Protein AF-A0A959C7K2-F1 (afdb_monomer_lite)

Foldseek 3Di:
DVVVVVVVVVVVVVVVVVVVVVVVVVVVVVVVVVVVVVVVVVVVVVVVVVVVVVVVVVVVVVVVVVVVVVVLVVCCCVLQVVLVVLLVVLVVQLVVCVPVPVSNVVSVVVNVVSVVSNVVVVVVSVCVVDPVCCVPPNDVSVVVVVQVVCVVVDVDDDDDDDDDPDD

pLDDT: mean 87.04, std 10.36, range [43.12, 97.25]

Radius of gyration: 40.92 Å; chains: 1; bounding box: 72×41×132 Å

Sequence (167 aa):
MDGSIQQNEILMVITVGIIVMMTLALALVLFFYFSQKKFQNERLKAQEREIKHQEQLLFSTIVAQEKERERIAKDLHDSIGSKLNVINLGLHRVEKAGKDVPAIQETTGEIFSVISDTIATTRRISHDLLPPTLANFGLQAALEEFCEGFRRTDSLELAFEMMQQDP

Secondary structure (DSSP, 8-state):
-HHHHHHHHHHHHHHHHHHHHHHHHHHHHHHHHHHHHHHHHHHHHHHHHHHHHHHHHHHHHHHHHHHHHHHHHHHHIIIIIHHHHHHHHHHHHHHHHTT-HHHHHHHHHHHHHHHHHHHHHHHHHHHHHS-HHHHHHHHHHHHHHHHHHHHHHS-------------

Structure (mmCIF, N/CA/C/O backbone):
data_AF-A0A959C7K2-F1
#
_entry.id   AF-A0A959C7K2-F1
#
loop_
_atom_site.group_PDB
_atom_site.id
_atom_site.type_symbol
_atom_site.label_atom_id
_atom_site.label_alt_id
_atom_site.label_comp_id
_atom_site.label_asym_id
_atom_site.label_entity_id
_atom_site.label_seq_id
_atom_site.pdbx_PDB_ins_code
_atom_site.Cartn_x
_atom_site.Cartn_y
_atom_site.Cartn_z
_atom_site.occupancy
_atom_site.B_iso_or_equiv
_atom_site.auth_seq_id
_atom_site.auth_comp_id
_atom_site.auth_asym_id
_atom_site.auth_atom_id
_atom_site.pdbx_PDB_model_num
ATOM 1 N N . MET A 1 1 ? 48.940 15.554 -81.615 1.00 60.22 1 MET A N 1
ATOM 2 C CA . MET A 1 1 ? 47.836 16.283 -80.951 1.00 60.22 1 MET A CA 1
ATOM 3 C C . MET A 1 1 ? 46.764 15.348 -80.385 1.00 60.22 1 MET A C 1
ATOM 5 O O . MET A 1 1 ? 46.155 15.741 -79.404 1.00 60.22 1 MET A O 1
ATOM 9 N N . ASP A 1 2 ? 46.593 14.114 -80.885 1.00 62.53 2 ASP A N 1
ATOM 10 C CA . ASP A 1 2 ? 45.610 13.154 -80.330 1.00 62.53 2 ASP A CA 1
ATOM 11 C C . ASP A 1 2 ? 45.913 12.642 -78.911 1.00 62.53 2 ASP A C 1
ATOM 13 O O . ASP A 1 2 ? 45.007 12.524 -78.090 1.00 62.53 2 ASP A O 1
ATOM 17 N N . GLY A 1 3 ? 47.184 12.388 -78.573 1.00 66.12 3 GLY A N 1
ATOM 18 C CA . GLY A 1 3 ? 47.541 11.793 -77.276 1.00 66.12 3 GLY A CA 1
ATOM 19 C C . GLY A 1 3 ? 47.167 12.640 -76.049 1.00 66.12 3 GLY A C 1
ATOM 20 O O . GLY A 1 3 ? 46.833 12.087 -75.007 1.00 66.12 3 GLY A O 1
ATOM 21 N N . SER A 1 4 ? 47.166 13.974 -76.162 1.00 69.62 4 SER A N 1
ATOM 22 C CA . SER A 1 4 ? 46.753 14.878 -75.074 1.00 69.62 4 SER A CA 1
ATOM 23 C C . SER A 1 4 ? 45.232 14.975 -74.917 1.00 69.62 4 SER A C 1
ATOM 25 O O . SER A 1 4 ? 44.749 15.200 -73.811 1.00 69.62 4 SER A O 1
ATOM 27 N N . ILE A 1 5 ? 44.473 14.789 -76.003 1.00 72.56 5 ILE A N 1
ATOM 28 C CA . ILE A 1 5 ? 43.002 14.774 -75.967 1.00 72.56 5 ILE A CA 1
ATOM 29 C C . ILE A 1 5 ? 42.531 13.473 -75.302 1.00 72.56 5 ILE A C 1
ATOM 31 O O . ILE A 1 5 ? 41.727 13.514 -74.374 1.00 72.56 5 ILE A O 1
ATOM 35 N N . GLN A 1 6 ? 43.136 12.341 -75.675 1.00 81.50 6 GLN A N 1
ATOM 36 C CA . GLN A 1 6 ? 42.822 11.032 -75.098 1.00 81.50 6 GLN A CA 1
ATOM 37 C C . GLN A 1 6 ? 43.181 10.931 -73.600 1.00 81.50 6 GLN A C 1
ATOM 39 O O . GLN A 1 6 ? 42.464 10.293 -72.832 1.00 81.50 6 GLN A O 1
ATOM 44 N N . GLN A 1 7 ? 44.251 11.597 -73.143 1.00 84.62 7 GLN A N 1
ATOM 45 C CA . GLN A 1 7 ? 44.602 11.652 -71.714 1.00 84.62 7 GLN A CA 1
ATOM 46 C C . GLN A 1 7 ? 43.603 12.463 -70.869 1.00 84.62 7 GLN A C 1
ATOM 48 O O . GLN A 1 7 ? 43.294 12.061 -69.745 1.00 84.62 7 GLN A O 1
ATOM 53 N N . ASN A 1 8 ? 43.062 13.566 -71.395 1.00 85.00 8 ASN A N 1
ATOM 54 C CA . ASN A 1 8 ? 42.078 14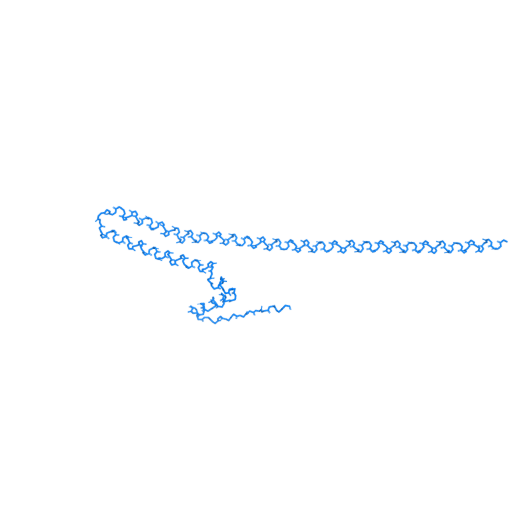.379 -70.674 1.00 85.00 8 ASN A CA 1
ATOM 55 C C . ASN A 1 8 ? 40.728 13.665 -70.509 1.00 85.00 8 ASN A C 1
ATOM 57 O O . ASN A 1 8 ? 40.102 13.799 -69.457 1.00 85.00 8 ASN A O 1
ATOM 61 N N . GLU A 1 9 ? 40.296 12.875 -71.497 1.00 86.94 9 GLU A N 1
ATOM 62 C CA . GLU A 1 9 ? 39.082 12.054 -71.379 1.00 86.94 9 GLU A CA 1
ATOM 63 C C . GLU A 1 9 ? 39.214 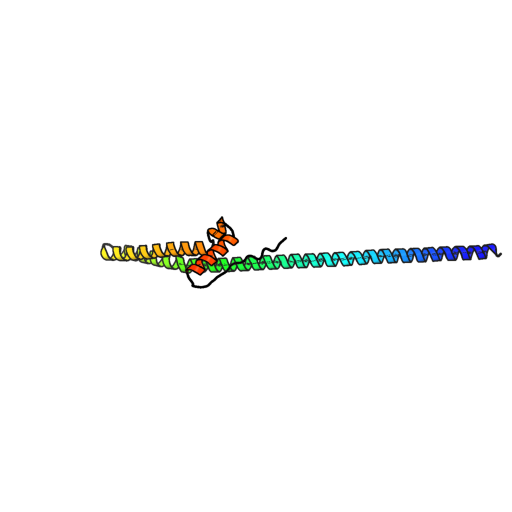11.004 -70.266 1.00 86.94 9 GLU A C 1
ATOM 65 O O . GLU A 1 9 ? 38.318 10.864 -69.432 1.00 86.94 9 GLU A O 1
ATOM 70 N N . ILE A 1 10 ? 40.365 10.325 -70.183 1.00 89.06 10 ILE A N 1
ATOM 71 C CA . ILE A 1 10 ? 40.634 9.333 -69.131 1.00 89.06 10 ILE A CA 1
ATOM 72 C C . ILE A 1 10 ? 40.633 9.989 -67.738 1.00 89.06 10 ILE A C 1
ATOM 74 O O . ILE A 1 10 ? 40.017 9.466 -66.805 1.00 89.06 10 ILE A O 1
ATOM 78 N N . LEU A 1 11 ? 41.270 11.156 -67.585 1.00 89.00 11 LEU A N 1
ATOM 79 C CA . LEU A 1 11 ? 41.288 11.899 -66.316 1.00 89.00 11 LEU A CA 1
ATOM 80 C C . LEU A 1 11 ? 39.888 12.385 -65.896 1.00 89.00 11 LEU A C 1
ATOM 82 O O . LEU A 1 11 ? 39.549 12.346 -64.707 1.00 89.00 11 LEU A O 1
ATOM 86 N N . MET A 1 12 ? 39.045 12.794 -66.849 1.00 91.62 12 MET A N 1
ATOM 87 C CA . MET A 1 12 ? 37.664 13.201 -66.571 1.00 91.62 12 MET A CA 1
ATOM 88 C C . MET A 1 12 ? 36.825 12.024 -66.049 1.00 91.62 12 MET A C 1
ATOM 90 O O . MET A 1 12 ? 36.111 12.168 -65.058 1.00 91.62 12 MET A O 1
ATOM 94 N N . VAL A 1 13 ? 36.958 10.835 -66.642 1.00 93.31 13 VAL A N 1
ATOM 95 C CA . VAL A 1 13 ? 36.233 9.637 -66.180 1.00 93.31 13 VAL A CA 1
ATOM 96 C C . VAL A 1 13 ? 36.628 9.253 -64.748 1.00 93.31 13 VAL A C 1
ATOM 98 O O . VAL A 1 13 ? 35.757 8.971 -63.923 1.00 93.31 13 VAL A O 1
ATOM 101 N N . ILE A 1 14 ? 37.923 9.293 -64.417 1.00 94.69 14 ILE A N 1
ATOM 102 C CA . ILE A 1 14 ? 38.416 8.951 -63.070 1.00 94.69 14 ILE A CA 1
ATOM 103 C C . ILE A 1 14 ? 37.894 9.940 -62.020 1.00 94.69 14 ILE A C 1
ATOM 105 O O . ILE A 1 14 ? 37.419 9.528 -60.960 1.00 94.69 14 ILE A O 1
ATOM 109 N N . THR A 1 15 ? 37.948 11.243 -62.307 1.00 94.50 15 THR A N 1
ATOM 110 C CA . THR A 1 15 ? 37.489 12.282 -61.368 1.00 94.50 15 THR A CA 1
ATOM 111 C C . THR A 1 15 ? 35.988 12.195 -61.100 1.00 94.50 15 THR A C 1
ATOM 113 O O . THR A 1 15 ? 35.574 12.251 -59.941 1.00 94.50 15 THR A O 1
ATOM 116 N N . VAL A 1 16 ? 35.174 11.962 -62.135 1.00 96.50 16 VAL A N 1
ATOM 117 C CA . VAL A 1 16 ? 33.730 11.727 -61.980 1.00 96.50 16 VAL A CA 1
ATOM 118 C C . VAL A 1 16 ? 33.464 10.477 -61.139 1.00 96.50 16 VAL A C 1
ATOM 120 O O . VAL A 1 16 ? 32.652 10.530 -60.216 1.00 96.50 16 VAL A O 1
ATOM 123 N N . GLY A 1 17 ? 34.184 9.377 -61.382 1.00 96.06 17 GLY A N 1
ATOM 124 C CA . GLY A 1 17 ? 34.054 8.150 -60.592 1.00 96.06 17 GLY A CA 1
ATOM 125 C C . GLY A 1 17 ? 34.346 8.358 -59.102 1.00 96.06 17 GLY A C 1
ATOM 126 O O . GLY A 1 17 ? 33.586 7.891 -58.255 1.00 96.06 17 GLY A O 1
ATOM 127 N N . ILE A 1 18 ? 35.394 9.119 -58.767 1.00 96.62 18 ILE A N 1
ATOM 128 C CA . ILE A 1 18 ? 35.740 9.447 -57.373 1.00 96.62 18 ILE A CA 1
ATOM 129 C C . ILE A 1 18 ? 34.642 10.291 -56.720 1.00 96.62 18 ILE A C 1
ATOM 131 O O . ILE A 1 18 ? 34.270 10.021 -55.579 1.00 96.62 18 ILE A O 1
ATOM 135 N N . ILE A 1 19 ? 34.091 11.281 -57.429 1.00 97.25 19 ILE A N 1
ATOM 136 C CA . ILE A 1 19 ? 32.999 12.120 -56.912 1.00 97.25 19 ILE A CA 1
ATOM 137 C C . ILE A 1 19 ? 31.751 11.271 -56.647 1.00 97.25 19 ILE A C 1
ATOM 139 O O . ILE A 1 19 ? 31.139 11.385 -55.584 1.00 97.25 19 ILE A O 1
ATOM 143 N N . VAL A 1 20 ? 31.392 10.374 -57.567 1.00 97.06 20 VAL A N 1
ATOM 144 C CA . VAL A 1 20 ? 30.259 9.455 -57.383 1.00 97.06 20 VAL A CA 1
ATOM 145 C C . VAL A 1 20 ? 30.499 8.531 -56.185 1.00 97.06 20 VAL A C 1
ATOM 147 O O . VAL A 1 20 ? 29.630 8.390 -55.330 1.00 97.06 20 VAL A O 1
ATOM 150 N N . MET A 1 21 ? 31.698 7.967 -56.045 1.00 96.12 21 MET A N 1
ATOM 151 C CA . MET A 1 21 ? 32.032 7.112 -54.902 1.00 96.12 21 MET A CA 1
ATOM 152 C C . MET A 1 21 ? 32.011 7.877 -53.571 1.00 96.12 21 MET A C 1
ATOM 154 O O . MET A 1 21 ? 31.474 7.375 -52.585 1.00 96.12 21 MET A O 1
ATOM 158 N N . MET A 1 22 ? 32.532 9.106 -53.537 1.00 96.62 22 MET A N 1
ATOM 159 C CA . MET A 1 22 ? 32.524 9.955 -52.340 1.00 96.62 22 MET A CA 1
ATOM 160 C C . MET A 1 22 ? 31.110 10.383 -51.940 1.00 96.62 22 MET A C 1
ATOM 162 O O . MET A 1 22 ? 30.771 10.366 -50.757 1.00 96.62 22 MET A O 1
ATOM 166 N N . THR A 1 23 ? 30.263 10.732 -52.910 1.00 97.19 23 THR A N 1
ATOM 167 C CA . THR A 1 23 ? 28.863 11.109 -52.651 1.00 97.19 23 THR A CA 1
ATOM 168 C C . THR A 1 23 ? 28.043 9.925 -52.142 1.00 97.19 23 THR A C 1
ATOM 170 O O . THR A 1 23 ? 27.299 10.080 -51.172 1.00 97.19 23 THR A O 1
ATOM 173 N N . LEU A 1 24 ? 28.232 8.729 -52.711 1.00 97.06 24 LEU A N 1
ATOM 174 C CA . LEU A 1 24 ? 27.608 7.497 -52.220 1.00 97.06 24 LEU A CA 1
ATOM 175 C C . LEU A 1 24 ? 28.082 7.137 -50.807 1.00 97.06 24 LEU A C 1
ATOM 177 O O . LEU A 1 24 ? 27.258 6.828 -49.945 1.00 97.06 24 LEU A O 1
ATOM 181 N N . ALA A 1 25 ? 29.388 7.224 -50.540 1.00 96.62 25 ALA A N 1
ATOM 182 C CA . ALA A 1 25 ? 29.940 6.965 -49.213 1.00 96.62 25 ALA A CA 1
ATOM 183 C C . ALA A 1 25 ? 29.363 7.928 -48.162 1.00 96.62 25 ALA A C 1
ATOM 185 O O . ALA A 1 25 ? 28.929 7.492 -47.095 1.00 96.62 25 ALA A O 1
ATOM 186 N N . LEU A 1 26 ? 29.282 9.224 -48.479 1.00 97.00 26 LEU A N 1
ATOM 187 C CA . LEU A 1 26 ? 28.700 10.229 -47.589 1.00 97.00 26 LEU A CA 1
ATOM 188 C C . LEU A 1 26 ? 27.212 9.963 -47.320 1.00 97.00 26 LEU A C 1
ATOM 190 O O . LEU A 1 26 ? 26.774 10.037 -46.171 1.00 97.00 26 LEU A O 1
ATOM 194 N N . ALA A 1 27 ? 26.442 9.619 -48.355 1.00 96.25 27 ALA A N 1
ATOM 195 C CA . ALA A 1 27 ? 25.026 9.292 -48.217 1.00 96.25 27 ALA A CA 1
ATOM 196 C C . ALA A 1 27 ? 24.804 8.095 -47.277 1.00 96.25 27 ALA A C 1
ATOM 198 O O . ALA A 1 27 ? 23.929 8.151 -46.411 1.00 96.25 27 ALA A O 1
ATOM 199 N N . LEU A 1 28 ? 25.631 7.047 -47.386 1.00 96.12 28 LEU A N 1
ATOM 200 C CA . LEU A 1 28 ? 25.578 5.891 -46.487 1.00 96.12 28 LEU A CA 1
ATOM 201 C C . LEU A 1 28 ? 25.906 6.273 -45.040 1.00 96.12 28 LEU A C 1
ATOM 203 O O . LEU A 1 28 ? 25.174 5.882 -44.133 1.00 96.12 28 LEU A O 1
ATOM 207 N N . VAL A 1 29 ? 26.954 7.069 -44.809 1.00 95.44 29 VAL A N 1
ATOM 208 C CA . VAL A 1 29 ? 27.325 7.523 -43.456 1.00 95.44 29 VAL A CA 1
ATOM 209 C C . VAL A 1 29 ? 26.193 8.328 -42.814 1.00 95.44 29 VAL A C 1
ATOM 211 O O . VAL A 1 29 ? 25.836 8.075 -41.662 1.00 95.44 29 VAL A O 1
ATOM 214 N N . LEU A 1 30 ? 25.581 9.255 -43.557 1.00 94.56 30 LEU A N 1
ATOM 215 C CA . LEU A 1 30 ? 24.447 10.045 -43.070 1.00 94.56 30 LEU A CA 1
ATOM 216 C C . LEU A 1 30 ? 23.219 9.174 -42.788 1.00 94.56 30 LEU A C 1
ATOM 218 O O . LEU A 1 30 ? 22.563 9.359 -41.762 1.00 94.56 30 LEU A O 1
ATOM 222 N N . PHE A 1 31 ? 22.930 8.206 -43.661 1.00 95.19 31 PHE A N 1
ATOM 223 C CA . PHE A 1 31 ? 21.845 7.246 -43.465 1.00 95.19 31 PHE A CA 1
ATOM 224 C C . PHE A 1 31 ? 22.044 6.420 -42.187 1.00 95.19 31 PHE A C 1
ATOM 226 O O . PHE A 1 31 ? 21.135 6.341 -41.358 1.00 95.19 31 PHE A O 1
ATOM 233 N N . PHE A 1 32 ? 23.243 5.866 -41.980 1.00 94.81 32 PHE A N 1
ATOM 234 C CA . PHE A 1 32 ? 23.585 5.122 -40.765 1.00 94.81 32 PHE A CA 1
ATOM 235 C C . PHE A 1 32 ? 23.488 5.999 -39.510 1.00 94.81 32 PHE A C 1
ATOM 237 O O . PHE A 1 32 ? 22.869 5.587 -38.526 1.00 94.81 32 PHE A O 1
ATOM 244 N N . TYR A 1 33 ? 24.027 7.221 -39.555 1.00 93.81 33 TYR A N 1
ATOM 245 C CA . TYR A 1 33 ? 23.967 8.171 -38.441 1.00 93.81 33 TYR A CA 1
ATOM 246 C C . TYR A 1 33 ? 22.521 8.531 -38.064 1.00 93.81 33 TYR A C 1
ATOM 248 O O . TYR A 1 33 ? 22.143 8.500 -36.889 1.00 93.81 33 TYR A O 1
ATOM 256 N N . PHE A 1 34 ? 21.682 8.830 -39.059 1.00 92.12 34 PHE A N 1
ATOM 257 C CA . PHE A 1 34 ? 20.274 9.154 -38.840 1.00 92.12 34 PHE A CA 1
ATOM 258 C C . PHE A 1 34 ? 19.490 7.954 -38.291 1.00 92.12 34 PHE A C 1
ATOM 260 O O . PHE A 1 34 ? 18.730 8.096 -37.328 1.00 92.12 34 PHE A O 1
ATOM 267 N N . SER A 1 35 ? 19.718 6.766 -38.859 1.00 89.62 35 SER A N 1
ATOM 268 C CA . SER A 1 35 ? 19.086 5.518 -38.424 1.00 89.62 35 SER A CA 1
ATOM 269 C C . SER A 1 35 ? 19.386 5.215 -36.952 1.00 89.62 35 SER A C 1
ATOM 271 O O . SER A 1 35 ? 18.482 4.919 -36.166 1.00 89.62 35 SER A O 1
ATOM 273 N N . GLN A 1 36 ? 20.646 5.372 -36.539 1.00 87.69 36 GLN A N 1
ATOM 274 C CA . GLN A 1 36 ? 21.070 5.094 -35.170 1.00 87.69 36 GLN A CA 1
ATOM 275 C C . GLN A 1 36 ? 20.425 6.048 -34.155 1.00 87.69 36 GLN A C 1
ATOM 277 O O . GLN A 1 36 ? 19.930 5.611 -33.113 1.00 87.69 36 GLN A O 1
ATOM 282 N N . LYS A 1 37 ? 20.366 7.346 -34.477 1.00 89.00 37 LYS 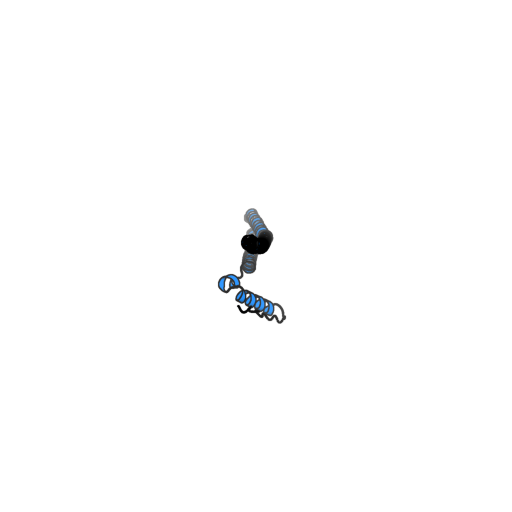A N 1
ATOM 283 C CA . LYS A 1 37 ? 19.773 8.367 -33.601 1.00 89.00 37 LYS A CA 1
ATOM 284 C C . LYS A 1 37 ? 18.272 8.151 -33.390 1.00 89.00 37 LYS A C 1
ATOM 286 O O . LYS A 1 37 ? 17.762 8.360 -32.289 1.00 89.00 37 LYS A O 1
ATOM 291 N N . LYS A 1 38 ? 17.560 7.699 -34.427 1.00 89.12 38 LYS A N 1
ATOM 292 C CA . LYS A 1 38 ? 16.132 7.373 -34.327 1.00 89.12 38 LYS A CA 1
ATOM 293 C C . LYS A 1 38 ? 15.888 6.205 -33.368 1.00 89.12 38 LYS A C 1
ATOM 295 O O . LYS A 1 38 ? 15.039 6.310 -32.486 1.00 89.12 38 LYS A O 1
ATOM 300 N N . PHE A 1 39 ? 16.676 5.140 -33.488 1.00 87.00 39 PHE A N 1
ATOM 301 C CA . PHE A 1 39 ? 16.513 3.936 -32.675 1.00 87.00 39 PHE A CA 1
ATOM 302 C C . PHE A 1 39 ? 16.819 4.161 -31.183 1.00 87.00 39 PHE A C 1
ATOM 304 O O . PHE A 1 39 ? 16.126 3.632 -30.315 1.00 87.00 39 PHE A O 1
ATOM 311 N N . GLN A 1 40 ? 17.817 4.990 -30.861 1.00 86.00 40 GLN A N 1
ATOM 312 C CA . GLN A 1 40 ? 18.133 5.344 -29.470 1.00 86.00 40 GLN A CA 1
ATOM 313 C C . GLN A 1 40 ? 17.003 6.134 -28.798 1.00 86.00 40 GLN A C 1
ATOM 315 O O . GLN A 1 40 ? 16.634 5.833 -27.665 1.00 86.00 40 GLN A O 1
ATOM 320 N N . ASN A 1 41 ? 16.411 7.099 -29.506 1.00 90.94 41 ASN A N 1
ATOM 321 C CA . ASN A 1 41 ? 15.301 7.892 -28.975 1.00 90.94 41 ASN A CA 1
ATOM 322 C C . ASN A 1 41 ? 14.047 7.050 -28.719 1.00 90.94 41 ASN A C 1
ATOM 324 O O . ASN A 1 41 ? 13.318 7.314 -27.766 1.00 90.94 41 ASN A O 1
ATOM 328 N N . GLU A 1 42 ? 13.775 6.046 -29.554 1.00 90.75 42 GLU A N 1
ATOM 329 C CA . GLU A 1 42 ? 12.654 5.127 -29.330 1.00 90.75 42 GLU A CA 1
ATOM 330 C C . GLU A 1 42 ? 12.878 4.254 -28.092 1.00 90.75 42 GLU A C 1
ATOM 332 O O . GLU A 1 42 ? 11.965 4.117 -27.278 1.00 90.75 42 GLU A O 1
ATOM 337 N N . ARG A 1 43 ? 14.103 3.747 -27.890 1.00 90.00 43 ARG A N 1
ATOM 338 C CA . ARG A 1 43 ? 14.470 2.999 -26.676 1.00 90.00 43 ARG A CA 1
ATOM 339 C C . ARG A 1 43 ? 14.350 3.845 -25.413 1.00 90.00 43 ARG A C 1
ATOM 341 O O . ARG A 1 43 ? 13.742 3.389 -24.452 1.00 90.00 43 ARG A O 1
ATOM 348 N N . LEU A 1 44 ? 14.868 5.074 -25.433 1.00 91.06 44 LEU A N 1
ATOM 349 C CA . LEU A 1 44 ? 14.757 6.000 -24.301 1.00 91.06 44 LEU A CA 1
ATOM 350 C C . LEU A 1 44 ? 13.293 6.300 -23.968 1.00 91.06 44 LEU A C 1
ATOM 352 O O . LEU A 1 44 ? 12.895 6.202 -22.815 1.00 91.06 44 LEU A O 1
ATOM 356 N N . LYS A 1 45 ? 12.455 6.568 -24.978 1.00 93.69 45 LYS A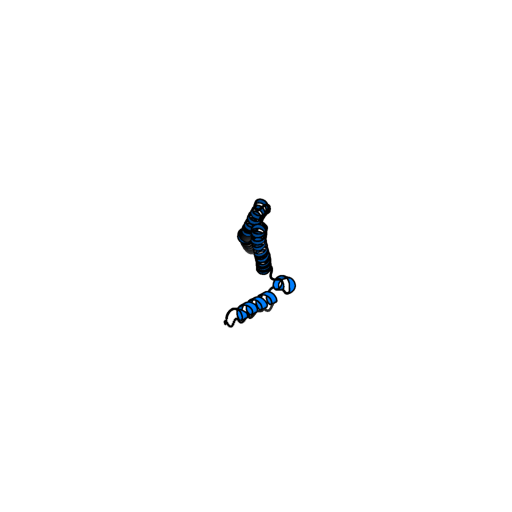 N 1
ATOM 357 C CA . LYS A 1 45 ? 11.012 6.776 -24.772 1.00 93.69 45 LYS A CA 1
ATOM 358 C C . LYS A 1 45 ? 10.309 5.540 -24.218 1.00 93.69 45 LYS A C 1
ATOM 360 O O . LYS A 1 45 ? 9.382 5.684 -23.427 1.00 93.69 45 LYS A O 1
ATOM 365 N N . ALA A 1 46 ? 10.699 4.341 -24.647 1.00 93.25 46 ALA A N 1
ATOM 366 C CA . ALA A 1 46 ? 10.152 3.100 -24.105 1.00 93.25 46 ALA A CA 1
ATOM 367 C C . ALA A 1 46 ? 10.540 2.923 -22.629 1.00 93.25 46 ALA A C 1
ATOM 369 O O . ALA A 1 46 ? 9.672 2.646 -21.809 1.00 93.25 46 ALA A O 1
ATOM 370 N N . GLN A 1 47 ? 11.805 3.175 -22.280 1.00 94.25 47 GLN A N 1
ATOM 371 C CA . GLN A 1 47 ? 12.282 3.144 -20.895 1.00 94.25 47 GLN A CA 1
ATOM 372 C C . GLN A 1 47 ? 11.594 4.198 -20.021 1.00 94.25 47 GLN A C 1
ATOM 374 O O . GLN A 1 47 ? 11.160 3.882 -18.923 1.00 94.25 47 GLN A O 1
ATOM 379 N N . GLU A 1 48 ? 11.427 5.430 -20.507 1.00 95.31 48 GLU A N 1
ATOM 380 C CA . GLU A 1 48 ? 10.700 6.474 -19.775 1.00 95.31 48 GLU A CA 1
ATOM 381 C C . GLU A 1 48 ? 9.239 6.097 -19.520 1.00 95.31 48 GLU A C 1
ATOM 383 O O . GLU A 1 48 ? 8.704 6.400 -18.456 1.00 95.31 48 GLU A O 1
ATOM 388 N N . ARG A 1 49 ? 8.573 5.453 -20.487 1.00 94.81 49 ARG A N 1
ATOM 389 C CA . ARG A 1 49 ? 7.201 4.960 -20.297 1.00 94.81 49 ARG A CA 1
ATOM 390 C C . ARG A 1 49 ? 7.150 3.866 -19.243 1.00 94.81 49 ARG A C 1
ATOM 392 O O . ARG A 1 49 ? 6.260 3.911 -18.404 1.00 94.81 49 ARG A O 1
ATOM 399 N N . GLU A 1 50 ? 8.097 2.936 -19.282 1.00 95.19 50 GLU A N 1
ATOM 400 C CA . GLU A 1 50 ? 8.196 1.853 -18.307 1.00 95.19 50 GLU A CA 1
ATOM 401 C C . GLU A 1 50 ? 8.434 2.400 -16.896 1.00 95.19 50 GLU A C 1
ATOM 403 O O . GLU A 1 50 ? 7.696 2.069 -15.976 1.00 95.19 50 GLU A O 1
ATOM 408 N N . ILE A 1 51 ? 9.384 3.327 -16.736 1.00 95.62 51 ILE A N 1
ATOM 409 C CA . ILE A 1 51 ? 9.663 3.980 -15.451 1.00 95.62 51 ILE A CA 1
ATOM 410 C C . ILE A 1 51 ? 8.421 4.716 -14.943 1.00 95.62 51 ILE A C 1
ATOM 412 O O . ILE A 1 51 ? 8.017 4.514 -13.804 1.00 95.62 51 ILE A O 1
ATOM 416 N N . LYS A 1 52 ? 7.758 5.513 -15.790 1.00 95.38 52 LYS A N 1
ATOM 417 C CA . LYS A 1 52 ? 6.523 6.213 -15.400 1.00 95.38 52 LYS A CA 1
ATOM 418 C C . LYS A 1 52 ? 5.409 5.251 -15.010 1.00 95.38 52 LYS A C 1
ATOM 420 O O . LYS A 1 52 ? 4.639 5.543 -14.100 1.00 95.38 52 LYS A O 1
ATOM 425 N N . HIS A 1 53 ? 5.299 4.124 -15.704 1.00 94.81 53 HIS A N 1
ATOM 426 C CA . HIS A 1 53 ? 4.318 3.105 -15.373 1.00 94.81 53 HIS A CA 1
ATOM 427 C C . HIS A 1 53 ? 4.615 2.483 -14.003 1.00 94.81 53 HIS A C 1
ATOM 429 O O . HIS A 1 53 ? 3.724 2.403 -13.159 1.00 94.81 53 HIS A O 1
ATOM 435 N N . GLN A 1 54 ? 5.876 2.140 -13.738 1.00 94.88 54 GLN A N 1
ATOM 436 C CA . GLN A 1 54 ? 6.320 1.634 -12.440 1.00 94.88 54 GLN A CA 1
ATOM 437 C C . GLN A 1 54 ? 6.097 2.657 -11.318 1.00 94.88 54 GLN A C 1
ATOM 439 O O . GLN A 1 54 ? 5.576 2.303 -10.263 1.00 94.88 54 GLN A O 1
ATOM 444 N N . GLU A 1 55 ? 6.399 3.936 -11.552 1.00 95.50 55 GLU A N 1
ATOM 445 C CA . GLU A 1 55 ? 6.117 5.023 -10.609 1.00 95.50 55 GLU A CA 1
ATOM 446 C C . GLU A 1 55 ? 4.619 5.139 -10.300 1.00 95.50 55 GLU A C 1
ATOM 448 O O . GLU A 1 55 ? 4.238 5.278 -9.139 1.00 95.50 55 GLU A O 1
ATOM 453 N N . GLN A 1 56 ? 3.754 5.034 -11.313 1.00 95.50 56 GLN A N 1
ATOM 454 C CA . GLN A 1 56 ? 2.301 5.057 -11.124 1.00 95.50 56 GLN A CA 1
ATOM 455 C C . GLN A 1 56 ? 1.799 3.861 -10.307 1.00 95.50 56 GLN A C 1
ATOM 457 O O . GLN A 1 56 ? 0.935 4.036 -9.444 1.00 95.50 56 GLN A O 1
ATOM 462 N N . LEU A 1 57 ? 2.333 2.661 -10.551 1.00 96.06 57 LEU A N 1
ATOM 463 C CA . LEU A 1 57 ? 1.993 1.456 -9.789 1.00 96.06 57 LEU A CA 1
ATOM 464 C C . LEU A 1 57 ? 2.446 1.563 -8.330 1.00 96.06 57 LEU A C 1
ATOM 466 O O . LEU A 1 57 ? 1.672 1.253 -7.421 1.00 96.06 57 LEU A O 1
ATOM 470 N N . LEU A 1 58 ? 3.666 2.054 -8.099 1.00 94.56 58 LEU A N 1
ATOM 471 C CA . LEU A 1 58 ? 4.194 2.304 -6.759 1.00 94.56 58 LEU A CA 1
ATOM 472 C C . LEU A 1 58 ? 3.352 3.347 -6.027 1.00 94.56 58 LEU A C 1
ATOM 474 O O . LEU A 1 58 ? 2.910 3.100 -4.908 1.00 94.56 58 LEU A O 1
ATOM 478 N N . PHE A 1 59 ? 3.069 4.478 -6.673 1.00 95.75 59 PHE A N 1
ATOM 479 C CA . PHE A 1 59 ? 2.238 5.530 -6.097 1.00 95.75 59 PHE A CA 1
ATOM 480 C C . PHE A 1 59 ? 0.840 5.015 -5.745 1.00 95.75 59 PHE A C 1
ATOM 482 O O . PHE A 1 59 ? 0.366 5.231 -4.633 1.00 95.75 59 PHE A O 1
ATOM 489 N N . SER A 1 60 ? 0.202 4.277 -6.655 1.00 94.62 60 SER A N 1
ATOM 490 C CA . SER A 1 60 ? -1.126 3.699 -6.422 1.00 94.62 60 SER A CA 1
ATOM 491 C C . SER A 1 60 ? -1.116 2.708 -5.258 1.00 94.62 60 SER A C 1
ATOM 493 O O . SER A 1 60 ? -2.014 2.738 -4.419 1.00 94.62 60 SER A O 1
ATOM 495 N N . THR A 1 61 ? -0.076 1.875 -5.165 1.00 94.25 61 THR A N 1
ATOM 496 C CA . THR A 1 61 ? 0.118 0.941 -4.047 1.00 94.25 61 THR A CA 1
ATOM 497 C C . THR A 1 61 ? 0.281 1.682 -2.721 1.00 94.25 61 THR A C 1
ATOM 499 O O . THR A 1 61 ? -0.379 1.331 -1.747 1.00 94.25 61 THR A O 1
ATOM 502 N N . ILE A 1 62 ? 1.108 2.731 -2.682 1.00 93.31 62 ILE A N 1
ATOM 503 C CA . ILE A 1 62 ? 1.328 3.545 -1.477 1.00 93.31 62 ILE A CA 1
ATOM 504 C C . ILE A 1 62 ? 0.025 4.218 -1.039 1.00 93.31 62 ILE A C 1
ATOM 506 O O . ILE A 1 62 ? -0.342 4.137 0.129 1.00 93.31 62 ILE A O 1
ATOM 510 N N . VAL A 1 63 ? -0.705 4.841 -1.967 1.00 95.19 63 VAL A N 1
ATOM 511 C CA . VAL A 1 63 ? -1.988 5.495 -1.666 1.00 95.19 63 VAL A CA 1
ATOM 512 C C . VAL A 1 63 ? -3.010 4.486 -1.141 1.00 95.19 63 VAL A C 1
ATOM 514 O O . VAL A 1 63 ? -3.720 4.778 -0.180 1.00 95.19 63 VAL A O 1
ATOM 517 N N . ALA A 1 64 ? -3.077 3.292 -1.735 1.00 93.69 64 ALA A N 1
ATOM 518 C CA . ALA A 1 64 ? -3.954 2.227 -1.259 1.00 93.69 64 ALA A CA 1
ATOM 519 C C . ALA A 1 64 ? -3.575 1.767 0.158 1.00 93.69 64 ALA A C 1
ATOM 521 O O . ALA A 1 64 ? -4.453 1.641 1.009 1.00 93.69 64 ALA A O 1
ATOM 522 N N . GLN A 1 65 ? -2.281 1.575 0.430 1.00 89.81 65 GLN A N 1
ATOM 523 C CA . GLN A 1 65 ? -1.789 1.208 1.759 1.00 89.81 65 GLN A CA 1
ATOM 524 C C . GLN A 1 65 ? -2.081 2.283 2.806 1.00 89.81 65 GLN A C 1
ATOM 526 O O . GLN A 1 65 ? -2.499 1.946 3.910 1.00 89.81 65 GLN A O 1
ATOM 531 N N . GLU A 1 66 ? -1.885 3.560 2.481 1.00 93.56 66 GLU A N 1
ATOM 532 C CA . GLU A 1 66 ? -2.124 4.655 3.423 1.00 93.56 66 GLU A CA 1
ATOM 533 C C . GLU A 1 66 ? -3.614 4.805 3.741 1.00 93.56 66 GLU A C 1
ATOM 535 O O . GLU A 1 66 ? -3.999 4.912 4.903 1.00 93.56 66 GLU A O 1
ATOM 540 N N . LYS A 1 67 ? -4.471 4.702 2.719 1.00 94.00 67 LYS A N 1
ATOM 541 C CA . LYS A 1 67 ? -5.926 4.694 2.903 1.00 94.00 67 LYS A CA 1
ATOM 542 C C . LYS A 1 67 ? -6.380 3.528 3.780 1.00 94.00 67 LYS A C 1
ATOM 544 O O . LYS A 1 67 ? -7.262 3.696 4.621 1.00 94.00 67 LYS A O 1
ATOM 549 N N . GLU A 1 68 ? -5.788 2.353 3.591 1.00 89.94 68 GLU A N 1
ATOM 550 C CA . GLU A 1 68 ? -6.099 1.186 4.411 1.00 89.94 68 GLU A CA 1
ATOM 551 C C . GLU A 1 68 ? -5.613 1.375 5.852 1.00 89.94 68 GLU A C 1
ATOM 553 O O . GLU A 1 68 ? -6.365 1.113 6.785 1.00 89.94 68 GLU A O 1
ATOM 558 N N . ARG A 1 69 ? -4.414 1.932 6.064 1.00 87.88 69 ARG A N 1
ATOM 559 C CA . ARG A 1 69 ? -3.924 2.300 7.404 1.00 87.88 69 ARG A CA 1
ATOM 560 C C . ARG A 1 69 ? -4.858 3.277 8.113 1.00 87.88 69 ARG A C 1
ATOM 562 O O . ARG A 1 69 ? -5.152 3.072 9.289 1.00 87.88 69 ARG A O 1
ATOM 569 N N . GLU A 1 70 ? -5.346 4.302 7.417 1.00 92.31 70 GLU A N 1
ATOM 570 C CA . GLU A 1 70 ? -6.307 5.262 7.972 1.00 92.31 70 GLU A CA 1
ATOM 571 C C . GLU A 1 70 ? -7.630 4.577 8.347 1.00 92.31 70 GLU A C 1
ATOM 573 O O . GLU A 1 70 ? -8.144 4.773 9.453 1.00 92.31 70 GLU A O 1
ATOM 578 N N . ARG A 1 71 ? -8.150 3.712 7.466 1.00 91.69 71 ARG A N 1
ATOM 579 C CA . ARG A 1 71 ? -9.356 2.910 7.721 1.00 91.69 71 ARG A CA 1
ATOM 580 C C . ARG A 1 71 ? -9.193 2.037 8.968 1.00 91.69 71 ARG A C 1
ATOM 582 O O . ARG A 1 71 ? -10.055 2.056 9.841 1.00 91.69 71 ARG A O 1
ATOM 589 N N . ILE A 1 72 ? -8.074 1.325 9.077 1.00 88.81 72 ILE A N 1
ATOM 590 C CA . ILE A 1 72 ? -7.747 0.463 10.219 1.00 88.81 72 ILE A CA 1
ATOM 591 C C . ILE A 1 72 ? -7.646 1.278 11.509 1.00 88.81 72 ILE A C 1
ATOM 593 O O . ILE A 1 72 ? -8.200 0.879 12.531 1.00 88.81 72 ILE A O 1
ATOM 597 N N . ALA A 1 73 ? -6.949 2.418 11.478 1.00 87.12 73 ALA A N 1
ATOM 598 C CA . ALA A 1 73 ? -6.803 3.284 12.644 1.00 87.12 73 ALA A CA 1
ATOM 599 C C . ALA A 1 73 ? -8.166 3.773 13.149 1.00 87.12 73 ALA A C 1
ATOM 601 O O . ALA A 1 73 ? -8.409 3.776 14.358 1.00 87.12 73 ALA A O 1
ATOM 602 N N . LYS A 1 74 ? -9.068 4.126 12.227 1.00 89.25 74 LYS A N 1
ATOM 603 C CA . LYS A 1 74 ? -10.440 4.516 12.550 1.00 89.25 74 LYS A CA 1
ATOM 604 C C . LYS A 1 74 ? -11.237 3.362 13.158 1.00 89.25 74 LYS A C 1
ATOM 606 O O . LYS A 1 74 ? -11.793 3.528 14.240 1.00 89.25 74 LYS A O 1
ATOM 611 N N . ASP A 1 75 ? -11.235 2.191 12.525 1.00 86.31 75 ASP A N 1
ATOM 612 C CA . ASP A 1 75 ? -11.940 1.008 13.036 1.00 86.31 75 ASP A CA 1
ATOM 613 C C . ASP A 1 75 ? -11.452 0.625 14.440 1.00 86.31 75 ASP A C 1
ATOM 615 O O . ASP A 1 75 ? -12.251 0.283 15.317 1.00 86.31 75 ASP A O 1
ATOM 619 N N . LEU A 1 76 ? -10.139 0.713 14.672 1.00 87.88 76 LEU A N 1
ATOM 620 C CA . LEU A 1 76 ? -9.528 0.452 15.969 1.00 87.88 76 LEU A CA 1
ATOM 621 C C . LEU A 1 76 ? -9.957 1.492 17.010 1.00 87.88 76 LEU A C 1
ATOM 623 O O . LEU A 1 76 ? -10.323 1.122 18.127 1.00 87.88 76 LEU A O 1
ATOM 627 N N . HIS A 1 77 ? -9.934 2.779 16.653 1.00 89.06 77 HIS A N 1
ATOM 628 C CA . HIS A 1 77 ? -10.362 3.867 17.530 1.00 89.06 77 HIS A CA 1
ATOM 629 C C . HIS A 1 77 ? -11.831 3.718 17.937 1.00 89.06 77 HIS A C 1
ATOM 631 O O . HIS A 1 77 ? -12.144 3.754 19.127 1.00 89.06 77 HIS A O 1
ATOM 637 N N . ASP A 1 78 ? -12.716 3.464 16.976 1.00 88.38 78 ASP A N 1
ATOM 638 C CA . ASP A 1 78 ? -14.149 3.336 17.229 1.00 88.38 78 ASP A CA 1
ATOM 639 C C . ASP A 1 78 ? -14.460 2.057 18.029 1.00 88.38 78 ASP A C 1
ATOM 641 O O . ASP A 1 78 ? -15.253 2.093 18.975 1.00 88.38 78 ASP A O 1
ATOM 645 N N . SER A 1 79 ? -13.793 0.938 17.717 1.00 86.06 79 SER A N 1
ATOM 646 C CA . SER A 1 79 ? -14.058 -0.362 18.353 1.00 86.06 79 SER A CA 1
ATOM 647 C C . SER A 1 79 ? -13.443 -0.499 19.746 1.00 86.06 79 SER A C 1
ATOM 649 O O . SER A 1 79 ? -14.088 -1.033 20.649 1.00 86.06 79 SER A O 1
ATOM 651 N N . ILE A 1 80 ? -12.197 -0.051 19.935 1.00 90.12 80 ILE A N 1
ATOM 652 C CA . ILE A 1 80 ? -11.462 -0.186 21.203 1.00 90.12 80 ILE A CA 1
ATOM 653 C C . ILE A 1 80 ? -11.591 1.083 22.041 1.00 90.12 80 ILE A C 1
ATOM 655 O O . ILE A 1 80 ? -11.897 0.995 23.230 1.00 90.12 80 ILE A O 1
ATOM 659 N N . GLY A 1 81 ? -11.398 2.260 21.443 1.00 89.56 81 GLY A N 1
ATOM 660 C CA . GLY A 1 81 ? -11.438 3.541 22.156 1.00 89.56 81 GLY A CA 1
ATOM 661 C C . GLY A 1 81 ? -12.776 3.777 22.856 1.00 89.56 81 GLY A C 1
ATOM 662 O O . GLY A 1 81 ? -12.800 4.110 24.042 1.00 89.56 81 GLY A O 1
ATOM 663 N N . SER A 1 82 ? -13.893 3.491 22.181 1.00 90.19 82 SER A N 1
ATOM 664 C CA . SER A 1 82 ? -15.229 3.580 22.789 1.00 90.19 82 SER A CA 1
ATOM 665 C C . SER A 1 82 ? -15.387 2.653 23.999 1.00 90.19 82 SER A C 1
ATOM 667 O O . SER A 1 82 ? -15.888 3.073 25.042 1.00 90.19 82 SER A O 1
ATOM 669 N N . LYS A 1 83 ? -14.925 1.399 23.895 1.00 92.56 83 LYS A N 1
ATOM 670 C CA . LYS A 1 83 ? -15.024 0.409 24.983 1.00 92.56 83 LYS A CA 1
ATOM 671 C C . LYS A 1 83 ? -14.153 0.789 26.182 1.00 92.56 83 LYS A C 1
ATOM 673 O O . LYS A 1 83 ? -14.593 0.654 27.322 1.00 92.56 83 LYS A O 1
ATOM 678 N N . LEU A 1 84 ? -12.958 1.328 25.939 1.00 92.94 84 LEU A N 1
ATOM 679 C CA . LEU A 1 84 ? -12.091 1.859 26.994 1.00 92.94 84 LEU A CA 1
ATOM 680 C C . LEU A 1 84 ? -12.744 3.028 27.741 1.00 92.94 84 LEU A C 1
ATOM 682 O O . LEU A 1 84 ? -12.641 3.105 28.964 1.00 92.94 84 LEU A O 1
ATOM 686 N N . ASN A 1 85 ? -13.472 3.896 27.036 1.00 94.25 85 ASN A N 1
ATOM 687 C CA . ASN A 1 85 ? -14.220 4.980 27.672 1.00 94.25 85 ASN A CA 1
ATOM 688 C C . ASN A 1 85 ? -15.342 4.452 28.579 1.00 94.25 85 ASN A C 1
ATOM 690 O O . ASN A 1 85 ? -15.522 4.956 29.687 1.00 94.25 85 ASN A O 1
ATOM 694 N N . VAL A 1 86 ? -16.059 3.408 28.148 1.00 93.75 86 VAL A N 1
ATOM 695 C CA . VAL A 1 86 ? -17.077 2.733 28.976 1.00 93.75 86 VAL A CA 1
ATOM 696 C C . VAL A 1 86 ? -16.450 2.145 30.241 1.00 93.75 86 VAL A C 1
ATOM 698 O O . VAL A 1 86 ? -16.980 2.350 31.332 1.00 93.75 86 VAL A O 1
ATOM 701 N N . ILE A 1 87 ? -15.294 1.486 30.117 1.00 95.50 87 ILE A N 1
ATOM 702 C CA . ILE A 1 87 ? -14.539 0.966 31.267 1.00 95.50 87 ILE A CA 1
ATOM 703 C C . ILE A 1 87 ? -14.168 2.104 32.226 1.00 95.50 87 ILE A C 1
ATOM 705 O O . ILE A 1 87 ? -14.397 1.986 33.427 1.00 95.50 87 ILE A O 1
ATOM 709 N N . ASN A 1 88 ? -13.658 3.226 31.709 1.00 95.50 88 ASN A N 1
ATOM 710 C CA . ASN A 1 88 ? -13.276 4.376 32.528 1.00 95.50 88 ASN A CA 1
ATOM 711 C C . ASN A 1 88 ? -14.472 4.974 33.295 1.00 95.50 88 ASN A C 1
ATOM 713 O O . ASN A 1 88 ? -14.385 5.235 34.495 1.00 95.50 88 ASN A O 1
ATOM 717 N N . LEU A 1 89 ? -15.628 5.127 32.636 1.00 95.12 89 LEU A N 1
ATOM 718 C CA . LEU A 1 89 ? -16.865 5.547 33.305 1.00 95.12 89 LEU A CA 1
ATOM 719 C C . LEU A 1 89 ? -17.307 4.551 34.385 1.00 95.12 89 LEU A C 1
ATOM 721 O O . LEU A 1 89 ? -17.724 4.972 35.465 1.00 95.12 89 LEU A O 1
ATOM 725 N N . GLY A 1 90 ? -17.207 3.248 34.112 1.00 94.31 90 GLY A N 1
ATOM 726 C CA . GLY A 1 90 ? -17.496 2.199 35.088 1.00 94.31 90 GLY A CA 1
ATOM 727 C C . GLY A 1 90 ? -16.608 2.312 36.328 1.00 94.31 90 GLY A C 1
ATOM 728 O O . GLY A 1 90 ? -17.109 2.274 37.450 1.00 94.31 90 GLY A O 1
ATOM 729 N N . LEU A 1 91 ? -15.304 2.533 36.149 1.00 94.31 91 LEU A N 1
ATOM 730 C CA . LEU A 1 91 ? -14.365 2.702 37.263 1.00 94.31 91 LEU A CA 1
ATOM 731 C C . LEU A 1 91 ? -14.715 3.921 38.130 1.00 94.31 91 LEU A C 1
ATOM 733 O O . LEU A 1 91 ? -14.731 3.812 39.354 1.00 94.31 91 LEU A O 1
ATOM 737 N N . HIS A 1 92 ? -15.099 5.048 37.525 1.00 94.25 92 HIS A N 1
ATOM 738 C CA . HIS A 1 92 ? -15.591 6.208 38.279 1.00 94.25 92 HIS A CA 1
ATOM 739 C C . HIS A 1 92 ? -16.908 5.939 39.021 1.00 94.25 92 HIS A C 1
ATOM 741 O O . HIS A 1 92 ? -17.146 6.509 40.087 1.00 94.25 92 HIS A O 1
ATOM 747 N N . ARG A 1 93 ? -17.791 5.087 38.480 1.00 93.25 93 ARG A N 1
ATOM 748 C CA . ARG A 1 93 ? -19.015 4.659 39.181 1.00 93.25 93 ARG A CA 1
ATOM 749 C C . ARG A 1 93 ? -18.677 3.799 40.399 1.00 93.25 93 ARG A C 1
ATOM 751 O O . ARG A 1 93 ? -19.256 4.033 41.455 1.00 93.25 93 ARG A O 1
ATOM 758 N N . VAL A 1 94 ? -17.707 2.889 40.281 1.00 93.81 94 VAL A N 1
ATOM 759 C CA . VAL A 1 94 ? -17.190 2.103 41.414 1.00 93.81 94 VAL A CA 1
ATOM 760 C C . VAL A 1 94 ? -16.586 3.015 42.484 1.00 93.81 94 VAL A C 1
ATOM 762 O O . VAL A 1 94 ? -16.909 2.872 43.660 1.00 93.81 94 VAL A O 1
ATOM 765 N N . GLU A 1 95 ? -15.773 3.997 42.086 1.00 92.12 95 GLU A N 1
ATOM 766 C CA . GLU A 1 95 ? -15.180 4.981 43.002 1.00 92.12 95 GLU A CA 1
ATOM 767 C C . GLU A 1 95 ? -16.256 5.779 43.762 1.00 92.12 95 GLU A C 1
ATOM 769 O O . GLU A 1 95 ? -16.168 5.958 44.978 1.00 92.12 95 GLU A O 1
ATOM 774 N N . LYS A 1 96 ? -17.319 6.209 43.068 1.00 92.38 96 LYS A N 1
ATOM 775 C CA . LYS A 1 96 ? -18.433 6.964 43.667 1.00 92.38 96 LYS A CA 1
ATOM 776 C C . LYS A 1 96 ? -19.369 6.124 44.536 1.00 92.38 96 LYS A C 1
ATOM 778 O O . LYS A 1 96 ? -20.007 6.688 45.422 1.00 92.38 96 LYS A O 1
ATOM 783 N N . ALA A 1 97 ? -19.468 4.815 44.305 1.00 89.75 97 ALA A N 1
ATOM 784 C CA . ALA A 1 97 ? -20.345 3.924 45.069 1.00 89.75 97 ALA A CA 1
ATOM 785 C C . ALA A 1 97 ? -19.910 3.768 46.543 1.00 89.75 97 ALA A C 1
ATOM 787 O O . ALA A 1 97 ? -20.711 3.394 47.403 1.00 89.75 97 ALA A O 1
ATOM 788 N N . GLY A 1 98 ? -18.658 4.104 46.876 1.00 87.50 98 GLY A N 1
ATOM 789 C CA . GLY A 1 98 ? -18.178 4.174 48.255 1.00 87.50 98 GLY A CA 1
ATOM 790 C C . GLY A 1 98 ? -18.203 2.819 48.969 1.00 87.50 98 GLY A C 1
ATOM 791 O O . GLY A 1 98 ? -17.303 2.007 48.784 1.00 87.50 98 GLY A O 1
ATOM 792 N N . LYS A 1 99 ? -19.200 2.592 49.838 1.00 91.12 99 LYS A N 1
ATOM 793 C CA . LYS A 1 99 ? -19.377 1.336 50.602 1.00 91.12 99 LYS A CA 1
ATOM 794 C C . LYS A 1 99 ? -20.573 0.497 50.142 1.00 91.12 99 LYS A C 1
ATOM 796 O O . LYS A 1 99 ? -20.875 -0.510 50.781 1.00 91.12 99 LYS A O 1
ATOM 801 N N . ASP A 1 100 ? -21.261 0.901 49.078 1.00 92.31 100 ASP A N 1
ATOM 802 C CA . ASP A 1 100 ? -22.369 0.134 48.510 1.00 92.31 100 ASP A CA 1
ATOM 803 C C . ASP A 1 100 ? -21.827 -1.092 47.756 1.00 92.31 100 ASP A C 1
ATOM 805 O O . ASP A 1 100 ? -21.551 -1.056 46.557 1.00 92.31 100 ASP A O 1
ATOM 809 N N . VAL A 1 101 ? -21.592 -2.175 48.506 1.00 90.19 101 VAL A N 1
ATOM 810 C CA . VAL A 1 101 ? -21.007 -3.421 47.990 1.00 90.19 101 VAL A CA 1
ATOM 811 C C . VAL A 1 101 ? -21.827 -4.014 46.832 1.00 90.19 101 VAL A C 1
ATOM 813 O O . VAL A 1 101 ? -21.200 -4.379 45.834 1.00 90.19 101 VAL A O 1
ATOM 816 N N . PRO A 1 102 ? -23.175 -4.084 46.893 1.00 91.62 102 PRO A N 1
ATOM 817 C CA . PRO A 1 102 ? -23.990 -4.492 45.748 1.00 91.62 102 PRO A CA 1
ATOM 818 C C . PRO A 1 102 ? -23.733 -3.664 44.480 1.00 91.62 102 PRO A C 1
ATOM 820 O O . PRO A 1 102 ? -23.456 -4.243 43.429 1.00 91.62 102 PRO A O 1
ATOM 823 N N . ALA A 1 103 ? -23.742 -2.329 44.577 1.00 89.12 103 ALA A N 1
ATOM 824 C CA . ALA A 1 103 ? -23.518 -1.453 43.421 1.00 89.12 103 ALA A CA 1
ATOM 825 C C . ALA A 1 103 ? -22.092 -1.577 42.845 1.00 89.12 103 ALA A C 1
ATOM 827 O O . ALA A 1 103 ? -21.888 -1.518 41.627 1.00 89.12 103 ALA A O 1
ATOM 828 N N . ILE A 1 104 ? -21.094 -1.783 43.713 1.00 92.19 104 ILE A N 1
ATOM 829 C CA . ILE A 1 104 ? -19.705 -2.047 43.312 1.00 92.19 104 ILE A CA 1
ATOM 830 C C . ILE A 1 104 ? -19.603 -3.376 42.560 1.00 92.19 104 ILE A C 1
ATOM 832 O O . ILE A 1 104 ? -18.953 -3.426 41.514 1.00 92.19 104 ILE A O 1
ATOM 836 N N . GLN A 1 105 ? -20.229 -4.443 43.066 1.00 92.62 105 GLN A N 1
ATOM 837 C CA . GLN A 1 105 ? -20.205 -5.762 42.427 1.00 92.62 105 GLN A CA 1
ATOM 838 C C . GLN A 1 105 ? -20.844 -5.739 41.039 1.00 92.62 105 GLN A C 1
ATOM 840 O O . GLN A 1 105 ? -20.246 -6.257 40.098 1.00 92.62 105 GLN A O 1
ATOM 845 N N . GLU A 1 106 ? -22.009 -5.106 40.903 1.00 93.00 106 GLU A N 1
ATOM 846 C CA . GLU A 1 106 ? -22.705 -4.962 39.622 1.00 93.00 106 GLU A CA 1
ATOM 847 C C . GLU A 1 106 ? -21.834 -4.224 38.596 1.00 93.00 106 GLU A C 1
ATOM 849 O O . GLU A 1 106 ? -21.512 -4.770 37.540 1.00 93.00 106 GLU A O 1
ATOM 854 N N . THR A 1 107 ? -21.352 -3.028 38.950 1.00 92.81 107 THR A N 1
ATOM 855 C CA . THR A 1 107 ? -20.529 -2.203 38.050 1.00 92.81 107 THR A CA 1
ATOM 856 C C . THR A 1 107 ? -19.214 -2.900 37.684 1.00 92.81 107 THR A C 1
ATOM 858 O O . THR A 1 107 ? -18.760 -2.841 36.543 1.00 92.81 107 THR A O 1
ATOM 861 N N . THR A 1 108 ? -18.593 -3.602 38.635 1.00 93.50 108 THR A N 1
ATOM 862 C CA . THR A 1 108 ? -17.369 -4.376 38.374 1.00 93.50 108 THR A CA 1
ATOM 863 C C . THR A 1 108 ? -17.638 -5.525 37.398 1.00 93.50 108 THR A C 1
ATOM 865 O O . THR A 1 108 ? -16.821 -5.775 36.511 1.00 93.50 108 THR A O 1
ATOM 868 N N . GLY A 1 109 ? -18.791 -6.190 37.510 1.00 93.94 109 GLY A N 1
ATOM 869 C CA . GLY A 1 109 ? -19.230 -7.215 36.561 1.00 93.94 109 GLY A CA 1
ATOM 870 C C . GLY A 1 109 ? -19.400 -6.673 35.139 1.00 93.94 109 GLY A C 1
ATOM 871 O O . GLY A 1 109 ? -18.882 -7.270 34.193 1.00 93.94 109 GLY A O 1
ATOM 872 N N . GLU A 1 110 ? -20.040 -5.509 34.987 1.00 94.19 110 GLU A N 1
ATOM 873 C CA . GLU A 1 110 ? -20.166 -4.819 33.693 1.00 94.19 110 GLU A CA 1
ATOM 874 C C . GLU A 1 110 ? -18.787 -4.521 33.080 1.00 94.19 110 GLU A C 1
ATOM 876 O O . GLU A 1 110 ? -18.543 -4.823 31.910 1.00 94.19 110 GLU A O 1
ATOM 881 N N . ILE A 1 111 ? -17.852 -3.992 33.879 1.00 96.00 111 ILE A N 1
ATOM 882 C CA . ILE A 1 111 ? -16.481 -3.696 33.435 1.00 96.00 111 ILE A CA 1
ATOM 883 C C . ILE A 1 111 ? -15.774 -4.963 32.936 1.00 96.00 111 ILE A C 1
ATOM 885 O O . ILE A 1 111 ? -15.173 -4.940 31.860 1.00 96.00 111 ILE A O 1
ATOM 889 N N . PHE A 1 112 ? -15.856 -6.076 33.674 1.00 96.12 112 PHE A N 1
ATOM 890 C CA . PHE A 1 112 ? -15.253 -7.347 33.254 1.00 96.12 112 PHE A CA 1
ATOM 891 C C . PHE A 1 112 ? -15.838 -7.868 31.939 1.00 96.12 112 PHE A C 1
ATOM 893 O O . PHE A 1 112 ? -15.089 -8.380 31.099 1.00 96.12 112 PHE A O 1
ATOM 900 N N . SER A 1 113 ? -17.148 -7.709 31.733 1.00 95.50 113 SER A N 1
ATOM 901 C CA . SER A 1 113 ? -17.795 -8.067 30.469 1.00 95.50 113 SER A CA 1
ATOM 902 C C . SER A 1 113 ? -17.238 -7.232 29.315 1.00 95.50 113 SER A C 1
ATOM 904 O O . SER A 1 113 ? -16.789 -7.784 28.311 1.00 95.50 113 SER A O 1
ATOM 906 N N . VAL A 1 114 ? -17.170 -5.905 29.477 1.00 94.62 114 VAL A N 1
ATOM 907 C CA . VAL A 1 114 ? -16.653 -5.002 28.435 1.00 94.62 114 VAL A CA 1
ATOM 908 C C . VAL A 1 114 ? -15.175 -5.272 28.140 1.00 94.62 114 VAL A C 1
ATOM 910 O O . VAL A 1 114 ? -14.771 -5.248 26.976 1.00 94.62 114 VAL A O 1
ATOM 913 N N . ILE A 1 115 ? -14.358 -5.574 29.154 1.00 95.38 115 ILE A N 1
ATOM 914 C CA . ILE A 1 115 ? -12.954 -5.977 28.970 1.00 95.38 115 ILE A CA 1
ATOM 915 C C . ILE A 1 115 ? -12.864 -7.261 28.142 1.00 95.38 115 ILE A C 1
ATOM 917 O O . ILE A 1 115 ? -12.100 -7.308 27.177 1.00 95.38 115 ILE A O 1
ATOM 921 N N . SER A 1 116 ? -13.656 -8.279 28.482 1.00 94.31 116 SER A N 1
ATOM 922 C CA . SER A 1 116 ? -13.661 -9.564 27.773 1.00 94.31 116 SER A CA 1
ATOM 923 C C . SER A 1 116 ? -14.030 -9.383 26.297 1.00 94.31 116 SER A C 1
ATOM 925 O O . SER A 1 116 ? -13.322 -9.871 25.412 1.00 94.31 116 SER A O 1
ATOM 927 N N . ASP A 1 117 ? -15.057 -8.578 26.021 1.00 93.00 117 ASP A N 1
ATOM 928 C CA . ASP A 1 117 ? -15.465 -8.232 24.658 1.00 93.00 117 ASP A CA 1
ATO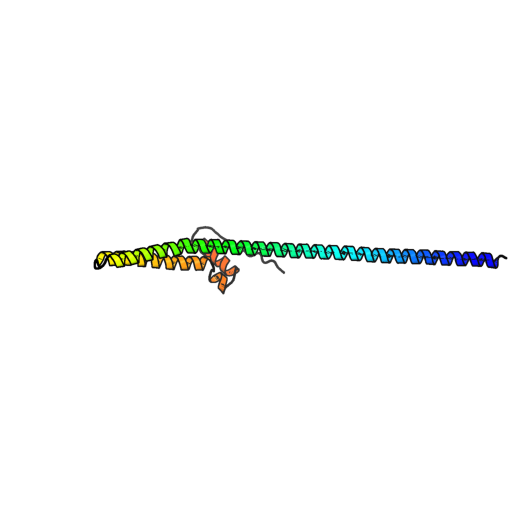M 929 C C . ASP A 1 117 ? -14.395 -7.430 23.911 1.00 93.00 117 ASP A C 1
ATOM 931 O O . ASP A 1 117 ? -14.195 -7.610 22.706 1.00 93.00 117 ASP A O 1
ATOM 935 N N . THR A 1 118 ? -13.697 -6.530 24.608 1.00 93.06 118 THR A N 1
ATOM 936 C CA . THR A 1 118 ? -12.600 -5.741 24.030 1.00 93.06 118 THR A CA 1
ATOM 937 C C . THR A 1 118 ? -11.443 -6.652 23.632 1.00 93.06 118 THR A C 1
ATOM 939 O O . THR A 1 118 ? -10.947 -6.542 22.516 1.00 93.06 118 THR A O 1
ATOM 942 N N . ILE A 1 119 ? -11.058 -7.606 24.487 1.00 92.19 119 ILE A N 1
ATOM 943 C CA . ILE A 1 119 ? -10.010 -8.596 24.189 1.00 92.19 119 ILE A CA 1
ATOM 944 C C . ILE A 1 119 ? -10.388 -9.432 22.960 1.00 92.19 119 ILE A C 1
ATOM 946 O O . ILE A 1 119 ? -9.570 -9.587 22.049 1.00 92.19 119 ILE A O 1
ATOM 950 N N . ALA A 1 120 ? -11.625 -9.936 22.902 1.00 90.69 120 ALA A N 1
ATOM 951 C CA . ALA A 1 120 ? -12.112 -10.704 21.757 1.00 90.69 120 ALA A CA 1
ATOM 952 C C . ALA A 1 120 ? -12.101 -9.870 20.463 1.00 90.69 120 ALA A C 1
ATOM 954 O O . ALA A 1 120 ? -11.647 -10.341 19.419 1.00 90.69 120 ALA A O 1
ATOM 955 N N . THR A 1 121 ? -12.528 -8.607 20.545 1.00 89.12 121 THR A N 1
ATOM 956 C CA . THR A 1 121 ? -12.533 -7.668 19.414 1.00 89.12 121 THR A CA 1
ATOM 957 C C . THR A 1 121 ? -11.119 -7.391 18.908 1.00 89.12 121 THR A C 1
ATOM 959 O O . THR A 1 121 ? -10.874 -7.505 17.711 1.00 89.12 121 THR A O 1
ATOM 962 N N . THR A 1 122 ? -10.168 -7.101 19.798 1.00 89.50 122 THR A N 1
ATOM 963 C CA . THR A 1 122 ? -8.760 -6.877 19.435 1.00 89.50 122 THR A CA 1
ATOM 964 C C . THR A 1 122 ? -8.148 -8.107 18.774 1.00 89.50 122 THR A C 1
ATOM 966 O O . THR A 1 122 ? -7.438 -7.983 17.778 1.00 89.50 122 THR A O 1
ATOM 969 N N . ARG A 1 123 ? -8.441 -9.309 19.289 1.00 86.25 123 ARG A N 1
ATOM 970 C CA . ARG A 1 123 ? -7.948 -10.559 18.699 1.00 86.25 123 ARG A CA 1
ATOM 971 C C . ARG A 1 123 ? -8.488 -10.770 17.285 1.00 86.25 123 ARG A C 1
ATOM 973 O O . ARG A 1 123 ? -7.720 -11.159 16.411 1.00 86.25 123 ARG A O 1
ATOM 980 N N . ARG A 1 124 ? -9.773 -10.480 17.062 1.00 85.25 124 ARG A N 1
ATOM 981 C CA . ARG A 1 124 ? -10.398 -10.534 15.734 1.00 85.25 124 ARG A CA 1
ATOM 982 C C . ARG A 1 124 ? -9.774 -9.517 14.778 1.00 85.25 124 ARG A C 1
ATOM 984 O O . ARG A 1 124 ? -9.322 -9.915 13.719 1.00 85.25 124 ARG A O 1
ATOM 991 N N . ILE A 1 125 ? -9.649 -8.250 15.184 1.00 84.12 125 ILE A N 1
ATOM 992 C CA . ILE A 1 125 ? -9.015 -7.207 14.357 1.00 84.12 125 ILE A CA 1
ATOM 993 C C . ILE A 1 125 ? -7.575 -7.601 13.994 1.00 84.12 125 ILE A C 1
ATOM 995 O O . ILE A 1 125 ? -7.175 -7.465 12.847 1.00 84.12 125 ILE A O 1
ATOM 999 N N . SER A 1 126 ? -6.802 -8.142 14.938 1.00 84.12 126 SER A N 1
ATOM 1000 C CA . SER A 1 126 ? -5.444 -8.635 14.665 1.00 84.12 126 SER A CA 1
ATOM 1001 C C . SER A 1 126 ? -5.428 -9.749 13.609 1.00 84.12 126 SER A C 1
ATOM 1003 O O . SER A 1 126 ? -4.596 -9.730 12.706 1.00 84.12 126 SER A O 1
ATOM 1005 N N . HIS A 1 127 ? -6.381 -10.684 13.686 1.00 81.44 127 HIS A N 1
ATOM 1006 C CA . HIS A 1 127 ? -6.537 -11.756 12.703 1.00 81.44 127 HIS A CA 1
ATOM 1007 C C . HIS A 1 127 ? -6.949 -11.230 11.318 1.00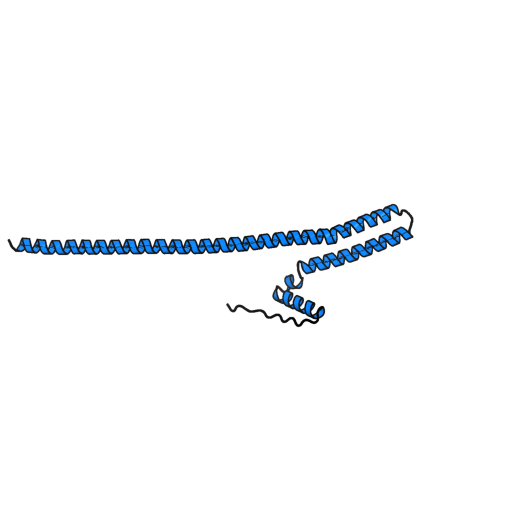 81.44 127 HIS A C 1
ATOM 1009 O O . HIS A 1 127 ? -6.452 -11.728 10.313 1.00 81.44 127 HIS A O 1
ATOM 1015 N N . ASP A 1 128 ? -7.813 -10.213 11.266 1.00 78.19 128 ASP A N 1
ATOM 1016 C CA . ASP A 1 128 ? -8.248 -9.569 10.020 1.00 78.19 128 ASP A CA 1
ATOM 1017 C C . ASP A 1 128 ? -7.101 -8.773 9.360 1.00 78.19 128 ASP A C 1
ATOM 1019 O O . ASP A 1 128 ? -7.013 -8.697 8.137 1.00 78.19 128 ASP A O 1
ATOM 1023 N N . LEU A 1 129 ? -6.201 -8.196 10.166 1.00 79.94 129 LEU A N 1
ATOM 1024 C CA . LEU A 1 129 ? -5.048 -7.417 9.702 1.00 79.94 129 LEU A CA 1
ATOM 1025 C C . LEU A 1 129 ? -3.878 -8.276 9.229 1.00 79.94 129 LEU A C 1
ATOM 1027 O O . LEU A 1 129 ? -3.239 -7.965 8.224 1.00 79.94 129 LEU A O 1
ATOM 1031 N N . LEU A 1 130 ? -3.555 -9.321 9.987 1.00 76.00 130 LEU A N 1
ATOM 1032 C CA . LEU A 1 130 ? -2.464 -10.230 9.679 1.00 76.00 130 LEU A CA 1
ATOM 1033 C C . LEU A 1 130 ? -2.883 -11.650 10.064 1.00 76.00 130 LEU A C 1
ATOM 1035 O O . LEU A 1 130 ? -2.593 -12.099 11.180 1.00 76.00 130 LEU A O 1
ATOM 1039 N N . PRO A 1 131 ? -3.538 -12.378 9.142 1.00 76.62 131 PRO A N 1
ATOM 1040 C CA . PRO A 1 131 ? -3.867 -13.772 9.364 1.00 76.62 131 PRO A CA 1
ATOM 1041 C C . PRO A 1 131 ? -2.580 -14.534 9.711 1.00 76.62 131 PRO A C 1
ATOM 1043 O O . PRO A 1 131 ? -1.606 -14.460 8.949 1.00 76.62 131 PRO A O 1
ATOM 1046 N N . PRO A 1 132 ? -2.529 -15.277 10.830 1.00 76.31 132 PRO A N 1
ATOM 1047 C CA . PRO A 1 132 ? -1.344 -16.044 11.219 1.00 76.31 132 PRO A CA 1
ATOM 1048 C C . PRO A 1 132 ? -0.879 -16.984 10.105 1.00 76.31 132 PRO A C 1
ATOM 1050 O O . PRO A 1 132 ? 0.310 -17.253 9.948 1.00 76.31 132 PRO A O 1
ATOM 1053 N N . THR A 1 133 ? -1.829 -17.459 9.312 1.00 77.62 133 THR A N 1
ATOM 1054 C CA . THR A 1 133 ? -1.624 -18.388 8.210 1.00 77.62 133 THR A CA 1
ATOM 1055 C C . THR A 1 133 ? -0.958 -17.710 7.022 1.00 77.62 133 THR A C 1
ATOM 1057 O O . THR A 1 133 ? -0.025 -18.264 6.447 1.00 77.62 133 THR A O 1
ATOM 1060 N N . LEU A 1 134 ? -1.331 -16.456 6.739 1.00 78.81 134 LEU A N 1
ATOM 1061 C CA . LEU A 1 134 ? -0.650 -15.617 5.753 1.00 78.81 134 LEU A CA 1
ATOM 1062 C C . LEU A 1 134 ? 0.793 -15.325 6.176 1.00 78.81 134 LEU A C 1
ATOM 1064 O O . LEU A 1 134 ? 1.699 -15.405 5.350 1.00 78.81 134 LEU A O 1
ATOM 1068 N N . ALA A 1 135 ? 1.015 -15.032 7.461 1.00 77.38 135 ALA A N 1
ATOM 1069 C CA . ALA A 1 135 ? 2.339 -14.707 7.988 1.00 77.38 135 ALA A CA 1
ATOM 1070 C C . ALA A 1 135 ? 3.299 -15.911 8.021 1.00 77.38 135 ALA A C 1
ATOM 1072 O O . ALA A 1 135 ? 4.482 -15.753 7.728 1.00 77.38 135 ALA A O 1
ATOM 1073 N N . ASN A 1 136 ? 2.807 -17.103 8.376 1.00 84.19 136 ASN A N 1
ATOM 1074 C CA . ASN A 1 136 ? 3.649 -18.288 8.581 1.00 84.19 136 ASN A CA 1
ATOM 1075 C C . ASN A 1 136 ? 3.724 -19.218 7.363 1.00 84.19 136 ASN A C 1
ATOM 1077 O O . ASN A 1 136 ? 4.727 -19.907 7.189 1.00 84.19 136 ASN A O 1
ATOM 1081 N N . PHE A 1 137 ? 2.678 -19.256 6.535 1.00 82.06 137 PHE A N 1
ATOM 1082 C CA . PHE A 1 137 ? 2.536 -20.229 5.443 1.00 82.06 137 PHE A CA 1
ATOM 1083 C C . PHE A 1 137 ? 2.299 -19.573 4.071 1.00 82.06 137 PHE A C 1
ATOM 1085 O O . PHE A 1 137 ? 2.237 -20.268 3.058 1.00 82.06 137 PHE A O 1
ATOM 1092 N N . GLY A 1 138 ? 2.230 -18.240 4.011 1.00 82.81 138 GLY A N 1
ATOM 1093 C CA . GLY A 1 138 ? 2.119 -17.480 2.769 1.00 82.81 138 GLY A CA 1
ATOM 1094 C C . GLY A 1 138 ? 0.694 -17.373 2.218 1.00 82.81 138 GLY A C 1
ATOM 1095 O O . GLY A 1 138 ? -0.282 -17.837 2.807 1.00 82.81 138 GLY A O 1
ATOM 1096 N N . LEU A 1 139 ? 0.576 -16.710 1.063 1.00 83.50 139 LEU A N 1
ATOM 1097 C CA . LEU A 1 139 ? -0.713 -16.310 0.485 1.00 83.50 139 LEU A CA 1
ATOM 1098 C C . LEU A 1 139 ? -1.598 -17.494 0.089 1.00 83.50 139 LEU A C 1
ATOM 1100 O O . LEU A 1 139 ? -2.806 -17.441 0.297 1.00 83.50 139 LEU A O 1
ATOM 1104 N N . GLN A 1 140 ? -1.005 -18.560 -0.450 1.00 83.69 140 GLN A N 1
ATOM 1105 C CA . GLN A 1 140 ? -1.759 -19.735 -0.881 1.00 83.69 140 GLN A CA 1
ATOM 1106 C C . GLN A 1 140 ? -2.488 -20.394 0.297 1.00 83.69 140 GLN A C 1
ATOM 1108 O O . GLN A 1 140 ? -3.706 -20.541 0.258 1.00 83.69 140 GLN A O 1
ATOM 1113 N N . ALA A 1 141 ? -1.756 -20.719 1.366 1.00 82.06 141 ALA A N 1
ATOM 1114 C CA . ALA A 1 141 ? -2.326 -21.348 2.554 1.00 82.06 141 ALA A CA 1
ATOM 1115 C C . ALA A 1 141 ? -3.387 -20.459 3.227 1.00 82.06 141 ALA A C 1
ATOM 1117 O O . ALA A 1 141 ? -4.399 -20.956 3.713 1.00 82.06 141 ALA A O 1
ATOM 1118 N N . ALA A 1 142 ? -3.189 -19.136 3.212 1.00 84.06 142 ALA A N 1
ATOM 1119 C CA . ALA A 1 142 ? -4.171 -18.190 3.733 1.00 84.06 142 ALA A CA 1
ATOM 1120 C C . ALA A 1 142 ? -5.474 -18.164 2.916 1.00 84.06 142 ALA A C 1
ATOM 1122 O O . ALA A 1 142 ? -6.556 -18.095 3.494 1.00 84.06 142 ALA A O 1
ATOM 1123 N N . LEU A 1 143 ? -5.390 -18.228 1.581 1.00 83.25 143 LEU A N 1
ATOM 1124 C CA . LEU A 1 143 ? -6.568 -18.273 0.707 1.00 83.25 143 LEU A CA 1
ATOM 1125 C C . LEU A 1 143 ? -7.321 -19.603 0.830 1.00 83.25 143 LEU A C 1
ATOM 1127 O O . LEU A 1 143 ? -8.553 -19.605 0.835 1.00 83.25 143 LEU A O 1
ATOM 1131 N N . GLU A 1 144 ? -6.602 -20.717 0.975 1.00 83.12 144 GLU A N 1
ATOM 1132 C CA . GLU A 1 144 ? -7.195 -22.035 1.230 1.00 83.12 144 GLU A CA 1
ATOM 1133 C C . GLU A 1 144 ? -7.965 -22.055 2.560 1.00 83.12 144 GLU A C 1
ATOM 1135 O O . GLU A 1 144 ? -9.135 -22.450 2.581 1.00 83.12 144 GLU A O 1
ATOM 1140 N N . GLU A 1 145 ? -7.358 -21.553 3.643 1.00 82.56 145 GLU A N 1
ATOM 1141 C CA . GLU A 1 145 ? -8.010 -21.433 4.953 1.00 82.56 145 GLU A CA 1
ATOM 1142 C C . GLU A 1 145 ? -9.227 -20.500 4.901 1.00 82.56 145 GLU A C 1
ATOM 1144 O O . GLU A 1 145 ? -10.286 -20.832 5.437 1.00 82.56 145 GLU A O 1
ATOM 1149 N N . PHE A 1 146 ? -9.114 -19.358 4.217 1.00 81.56 146 PHE A N 1
ATOM 1150 C CA . PHE A 1 146 ? -10.225 -18.424 4.038 1.00 81.56 146 PHE A CA 1
ATOM 1151 C C . PHE A 1 146 ? -11.415 -19.087 3.328 1.00 81.56 146 PHE A C 1
ATOM 1153 O O . PHE A 1 146 ? -12.554 -18.986 3.792 1.00 81.56 146 PHE A O 1
ATOM 1160 N N . CYS A 1 147 ? -11.157 -19.825 2.240 1.00 82.94 147 CYS A N 1
ATOM 1161 C CA . CYS A 1 147 ? -12.192 -20.570 1.521 1.00 82.94 147 CYS A CA 1
ATOM 1162 C C . CYS A 1 147 ? -12.812 -21.672 2.392 1.00 82.94 147 CYS A C 1
ATOM 1164 O O . CYS A 1 147 ? -14.017 -21.912 2.325 1.00 82.94 147 CYS A O 1
ATOM 1166 N N . GLU A 1 148 ? -12.014 -22.345 3.224 1.00 78.50 148 GLU A N 1
ATOM 1167 C CA . GLU A 1 148 ? -12.513 -23.381 4.128 1.00 78.50 148 GLU A CA 1
ATOM 1168 C C . GLU A 1 148 ? -13.370 -22.814 5.267 1.00 78.50 148 GLU A C 1
ATOM 1170 O O . GLU A 1 148 ? -14.415 -23.384 5.586 1.00 78.50 148 GLU A O 1
ATOM 1175 N N . GLY A 1 149 ? -12.983 -21.670 5.837 1.00 75.94 149 GLY A N 1
ATOM 1176 C CA . GLY A 1 149 ? -13.779 -20.949 6.833 1.00 75.94 149 GLY A CA 1
ATOM 1177 C C . GLY A 1 149 ? -15.144 -20.515 6.290 1.00 75.94 149 GLY A C 1
ATOM 1178 O O . GLY A 1 149 ? -16.162 -20.673 6.971 1.00 75.94 149 GLY A O 1
ATOM 1179 N N . PHE A 1 150 ? -15.185 -20.053 5.036 1.00 75.12 150 PHE A N 1
ATOM 1180 C CA . PHE A 1 150 ? -16.432 -19.703 4.352 1.00 75.12 150 PHE A CA 1
ATOM 1181 C C . PHE A 1 150 ? -17.342 -20.915 4.123 1.00 75.12 150 PHE A C 1
ATOM 1183 O O . PHE A 1 150 ? -18.521 -20.847 4.464 1.00 75.12 150 PHE A O 1
ATOM 1190 N N . ARG A 1 151 ? -16.802 -22.054 3.659 1.00 74.38 151 ARG A N 1
ATOM 1191 C CA . ARG A 1 151 ? -17.572 -23.308 3.491 1.00 74.38 151 ARG A CA 1
ATOM 1192 C C . ARG A 1 151 ? -18.209 -23.822 4.789 1.00 74.38 151 ARG A C 1
ATOM 1194 O O . ARG A 1 151 ? -19.193 -24.552 4.743 1.00 74.38 151 ARG A O 1
ATOM 1201 N N . ARG A 1 152 ? -17.633 -23.496 5.953 1.00 68.25 152 ARG A N 1
ATOM 1202 C CA . ARG A 1 152 ? -18.170 -23.899 7.268 1.00 68.25 152 ARG A CA 1
ATOM 1203 C C . ARG A 1 152 ? -19.302 -22.999 7.761 1.00 68.25 152 ARG A C 1
ATOM 1205 O O . ARG A 1 152 ? -20.068 -23.431 8.618 1.00 68.25 152 ARG A O 1
ATOM 1212 N N . THR A 1 153 ? -19.377 -21.769 7.261 1.00 68.25 153 THR A N 1
ATOM 1213 C CA . THR A 1 153 ? -20.313 -20.742 7.744 1.00 68.25 153 THR A CA 1
ATOM 1214 C C . THR A 1 153 ? -21.505 -20.586 6.798 1.00 68.25 153 THR A C 1
ATOM 1216 O O . THR A 1 153 ? -22.627 -20.432 7.269 1.00 68.25 153 THR A O 1
ATOM 1219 N N . ASP A 1 154 ? -21.273 -20.721 5.489 1.00 60.41 154 ASP A N 1
ATOM 1220 C CA . ASP A 1 154 ? -22.289 -20.699 4.439 1.00 60.41 154 ASP A CA 1
ATOM 1221 C C . ASP A 1 154 ? -22.271 -22.010 3.640 1.00 60.41 154 ASP A C 1
ATOM 1223 O O . ASP A 1 154 ? -21.215 -22.556 3.322 1.00 60.41 154 ASP A O 1
ATOM 1227 N N . SER A 1 155 ? -23.448 -22.505 3.249 1.00 63.06 155 SER A N 1
ATOM 1228 C CA . SER A 1 155 ? -23.616 -23.697 2.404 1.00 63.06 155 SER A CA 1
ATOM 1229 C C . SER A 1 155 ? -23.307 -23.416 0.921 1.00 63.06 155 SER A C 1
ATOM 1231 O O . SER A 1 155 ? -24.100 -23.763 0.046 1.00 63.06 155 SER A O 1
ATOM 1233 N N . LEU A 1 156 ? -22.197 -22.730 0.634 1.00 62.25 156 LEU A N 1
ATOM 1234 C CA . LEU A 1 156 ? -21.712 -22.452 -0.720 1.00 62.25 156 LEU A CA 1
ATOM 1235 C C . LEU A 1 156 ? -20.504 -23.335 -1.056 1.00 62.25 156 LEU A C 1
ATOM 1237 O O . LEU A 1 156 ? -19.526 -23.391 -0.310 1.00 62.25 156 LEU A O 1
ATOM 1241 N N . GLU A 1 157 ? -20.535 -23.974 -2.225 1.00 66.06 157 GLU A N 1
ATOM 1242 C CA . GLU A 1 157 ? -19.378 -24.681 -2.777 1.00 66.06 157 GLU A CA 1
ATOM 1243 C C . GLU A 1 157 ? -18.397 -23.678 -3.397 1.00 66.06 157 GLU A C 1
ATOM 1245 O O . GLU A 1 157 ? -18.561 -23.222 -4.527 1.00 66.06 157 GLU A O 1
ATOM 1250 N N . LEU A 1 158 ? -17.368 -23.311 -2.632 1.00 70.81 158 LEU A N 1
ATOM 1251 C CA . LEU A 1 158 ? -16.235 -22.515 -3.107 1.00 70.81 158 LEU A CA 1
ATOM 1252 C C . LEU A 1 158 ? -15.070 -23.439 -3.477 1.00 70.81 158 LEU A C 1
ATOM 1254 O O . LEU A 1 158 ? -14.516 -24.117 -2.604 1.00 70.81 158 LEU A O 1
ATOM 1258 N N . ALA A 1 159 ? -14.688 -23.430 -4.755 1.00 69.00 159 ALA A N 1
ATOM 1259 C CA . ALA A 1 159 ? -13.480 -24.064 -5.274 1.00 69.00 159 ALA A CA 1
ATOM 1260 C C . ALA A 1 159 ? -12.414 -22.993 -5.550 1.00 69.00 159 ALA A C 1
ATOM 1262 O O . ALA A 1 159 ? -12.692 -21.983 -6.194 1.00 69.00 159 ALA A O 1
ATOM 1263 N N . PHE A 1 160 ? -11.204 -23.216 -5.041 1.00 73.25 160 PHE A N 1
ATOM 1264 C CA . PHE A 1 160 ? -10.047 -22.359 -5.275 1.00 73.25 160 PHE A CA 1
ATOM 1265 C C . PHE A 1 160 ? -9.082 -23.088 -6.208 1.00 73.25 160 PHE A C 1
ATOM 1267 O O . PHE A 1 160 ? -8.647 -24.193 -5.892 1.00 73.25 160 PHE A O 1
ATOM 1274 N N . GLU A 1 161 ? -8.761 -22.480 -7.348 1.00 77.56 161 GLU A N 1
ATOM 1275 C CA . GLU A 1 161 ? -7.796 -23.008 -8.312 1.00 77.56 161 GLU A CA 1
ATOM 1276 C C . GLU A 1 161 ? -6.773 -21.919 -8.643 1.00 77.56 161 GLU A C 1
ATOM 1278 O O . GLU A 1 161 ? -7.121 -20.809 -9.052 1.00 77.56 161 GLU A O 1
ATOM 1283 N N . MET A 1 162 ? -5.495 -22.228 -8.428 1.00 69.19 162 MET A N 1
ATOM 1284 C CA . MET A 1 162 ? -4.392 -21.331 -8.753 1.00 69.19 162 MET A CA 1
ATOM 1285 C C . MET A 1 162 ? -3.998 -21.529 -10.214 1.00 69.19 162 MET A C 1
ATOM 1287 O O . MET A 1 162 ? -3.482 -22.585 -10.576 1.00 69.19 162 MET A O 1
ATOM 1291 N N . MET A 1 163 ? -4.165 -20.498 -11.044 1.00 75.31 163 MET A N 1
ATOM 1292 C CA . MET A 1 163 ? -3.520 -20.470 -12.357 1.00 75.31 163 MET A CA 1
ATOM 1293 C C . MET A 1 163 ? -2.021 -20.229 -12.161 1.00 75.31 163 MET A C 1
ATOM 1295 O O . MET A 1 163 ? -1.580 -19.094 -11.982 1.00 75.31 163 MET A O 1
ATOM 1299 N N . GLN A 1 164 ? -1.235 -21.308 -12.164 1.00 64.38 164 GLN A N 1
ATOM 1300 C CA . GLN A 1 164 ? 0.215 -21.212 -12.290 1.00 64.38 164 GLN A CA 1
ATOM 1301 C C . GLN A 1 164 ? 0.540 -20.657 -13.675 1.00 64.38 164 GLN A C 1
ATOM 1303 O O . GLN A 1 164 ? 0.246 -21.272 -14.698 1.00 64.38 164 GLN A O 1
ATOM 1308 N N . GLN A 1 165 ? 1.129 -19.466 -13.698 1.00 51.09 165 GLN A N 1
ATOM 1309 C CA . GLN A 1 165 ? 1.763 -18.944 -14.893 1.00 51.09 165 GLN A CA 1
ATOM 1310 C C . GLN A 1 165 ? 3.113 -19.661 -15.004 1.00 51.09 165 GLN A C 1
ATOM 1312 O O . GLN A 1 165 ? 4.036 -19.357 -14.249 1.00 51.09 165 GLN A O 1
ATOM 1317 N N . ASP A 1 166 ? 3.167 -20.689 -15.854 1.00 43.12 166 ASP A N 1
ATOM 1318 C CA . ASP A 1 166 ? 4.409 -21.393 -16.190 1.00 43.12 166 ASP A CA 1
ATOM 1319 C C . ASP A 1 166 ? 5.449 -20.364 -16.695 1.00 43.12 166 ASP A C 1
ATOM 1321 O O . ASP A 1 166 ? 5.060 -19.423 -17.403 1.00 43.12 166 ASP A O 1
ATOM 1325 N N . PRO A 1 167 ? 6.728 -20.482 -16.294 1.00 51.25 167 PRO A N 1
ATOM 1326 C CA . PRO A 1 167 ? 7.775 -19.510 -16.609 1.00 51.25 167 PRO A CA 1
ATOM 1327 C C . PRO A 1 167 ? 8.123 -19.415 -18.102 1.00 51.25 167 PRO A C 1
ATOM 1329 O O . PRO A 1 167 ? 7.995 -20.424 -18.833 1.00 51.25 167 PRO A O 1
#